Protein AF-N2B888-F1 (afdb_monomer)

InterPro domains:
  IPR010022 Protein of unknown function XkdX [PF09693] (11-50)
  IPR010022 Protein of unknown function XkdX [TIGR01669] (10-50)

Structure (mmCIF, N/CA/C/O backbone):
data_AF-N2B888-F1
#
_entry.id   AF-N2B888-F1
#
loop_
_atom_site.group_PDB
_atom_site.id
_atom_site.type_symbol
_atom_site.label_atom_id
_atom_site.label_alt_id
_atom_site.label_comp_id
_atom_site.label_asym_id
_atom_site.label_entity_id
_atom_site.label_seq_id
_atom_site.pdbx_PDB_ins_code
_atom_site.Cartn_x
_atom_site.Cartn_y
_atom_site.Cartn_z
_atom_site.occupancy
_atom_site.B_iso_or_equiv
_atom_site.auth_seq_id
_atom_site.auth_comp_id
_atom_site.auth_asym_id
_atom_site.auth_atom_id
_atom_site.pdbx_PDB_model_num
ATOM 1 N N . MET A 1 1 ? -25.339 -2.158 -0.055 1.00 40.97 1 MET A N 1
ATOM 2 C CA . MET A 1 1 ? -24.488 -0.953 -0.079 1.00 40.97 1 MET A CA 1
ATOM 3 C C . MET A 1 1 ? -23.072 -1.434 0.151 1.00 40.97 1 MET A C 1
ATOM 5 O O . MET A 1 1 ? -22.743 -1.790 1.276 1.00 40.97 1 MET A O 1
ATOM 9 N N . GLU A 1 2 ? -22.297 -1.590 -0.920 1.00 53.16 2 GLU A N 1
ATOM 10 C CA . GLU A 1 2 ? -20.865 -1.873 -0.804 1.00 53.16 2 GLU A CA 1
ATOM 11 C C . GLU A 1 2 ? -20.230 -0.669 -0.111 1.00 53.16 2 GLU A C 1
ATOM 13 O O . GLU A 1 2 ? -20.375 0.465 -0.563 1.00 53.16 2 GLU A O 1
ATOM 18 N N . LYS A 1 3 ? -19.645 -0.891 1.066 1.00 56.34 3 LYS A N 1
ATOM 19 C CA . LYS A 1 3 ? -18.900 0.155 1.760 1.00 56.34 3 LYS A CA 1
ATOM 20 C C . LYS A 1 3 ? -17.688 0.479 0.892 1.00 56.34 3 LYS A C 1
ATOM 22 O O . LYS A 1 3 ? -16.941 -0.439 0.564 1.00 56.34 3 LYS A O 1
ATOM 27 N N . GLU A 1 4 ? -17.484 1.748 0.546 1.00 61.97 4 GLU A N 1
ATOM 28 C CA . GLU A 1 4 ? -16.189 2.205 0.039 1.00 61.97 4 GLU A CA 1
ATOM 29 C C . GLU A 1 4 ? -15.112 1.751 1.029 1.00 61.97 4 GLU A C 1
ATOM 31 O O . GLU A 1 4 ? -15.121 2.133 2.205 1.00 61.97 4 GLU A O 1
ATOM 36 N N . LYS A 1 5 ? -14.221 0.866 0.577 1.00 72.19 5 LYS A N 1
ATOM 37 C CA . LYS A 1 5 ? -13.077 0.427 1.369 1.00 72.19 5 LYS A CA 1
ATOM 38 C C . LYS A 1 5 ? -12.110 1.607 1.405 1.00 72.19 5 LYS A C 1
ATOM 40 O O . LYS A 1 5 ? -11.458 1.916 0.413 1.00 72.19 5 LYS A O 1
ATOM 45 N N . ALA A 1 6 ? -12.086 2.327 2.522 1.00 88.31 6 ALA A N 1
ATOM 46 C CA . ALA A 1 6 ? -11.151 3.425 2.708 1.00 88.31 6 ALA A CA 1
ATOM 47 C C . ALA A 1 6 ? -9.745 2.846 2.887 1.00 88.31 6 ALA A C 1
ATOM 49 O O . ALA A 1 6 ? -9.458 2.215 3.905 1.00 88.31 6 ALA A O 1
ATOM 50 N N . TYR A 1 7 ? -8.892 3.046 1.887 1.00 94.88 7 TYR A N 1
ATOM 51 C CA . TYR A 1 7 ? -7.508 2.601 1.934 1.00 94.88 7 TYR A CA 1
ATOM 52 C C . TYR A 1 7 ? -6.648 3.497 2.835 1.00 94.88 7 TYR A C 1
ATOM 54 O O . TYR A 1 7 ? -6.864 4.708 2.959 1.00 94.88 7 TYR A O 1
ATOM 62 N N . SER A 1 8 ? -5.617 2.904 3.426 1.00 96.25 8 SER A N 1
ATOM 63 C CA . SER A 1 8 ? -4.541 3.588 4.121 1.00 96.25 8 SER A CA 1
ATOM 64 C C . SER A 1 8 ? -3.876 4.593 3.192 1.00 96.25 8 SER A C 1
ATOM 66 O O . SER A 1 8 ? -3.679 4.349 2.001 1.00 96.25 8 SER A O 1
ATOM 68 N N . LYS A 1 9 ? -3.412 5.708 3.762 1.00 97.25 9 LYS A N 1
ATOM 69 C CA . LYS A 1 9 ? -2.722 6.782 3.028 1.00 97.25 9 LYS A CA 1
ATOM 70 C C . LYS A 1 9 ? -1.596 6.281 2.108 1.00 97.25 9 LYS A C 1
ATOM 72 O O . LYS A 1 9 ? -1.317 6.913 1.093 1.00 97.25 9 LYS A O 1
ATOM 77 N N . ASN A 1 10 ? -0.924 5.187 2.475 1.00 97.94 10 ASN A N 1
ATOM 78 C CA . ASN A 1 10 ? 0.207 4.645 1.722 1.00 97.94 10 ASN A CA 1
ATOM 79 C C . ASN A 1 10 ? -0.141 3.432 0.843 1.00 97.94 10 ASN A C 1
ATOM 81 O O . ASN A 1 10 ? 0.778 2.899 0.225 1.00 97.94 10 ASN A O 1
ATOM 85 N N . TYR A 1 11 ? -1.405 3.005 0.753 1.00 98.00 11 TYR A N 1
ATOM 86 C CA . TYR A 1 11 ? -1.802 1.810 -0.003 1.00 98.00 11 TYR A 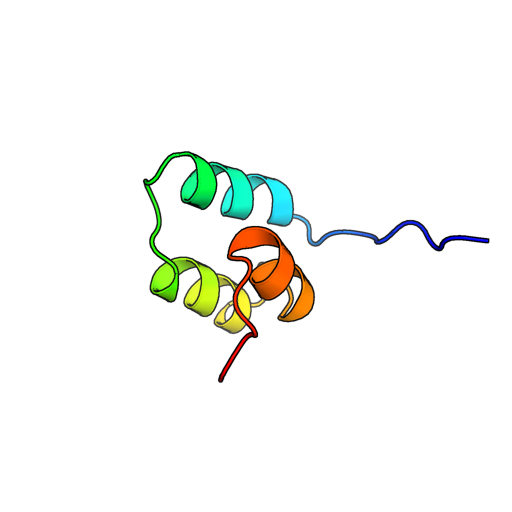CA 1
ATOM 87 C C . TYR A 1 11 ? -1.301 1.842 -1.452 1.00 98.00 11 TYR A C 1
ATOM 89 O O . TYR A 1 11 ? -0.484 1.009 -1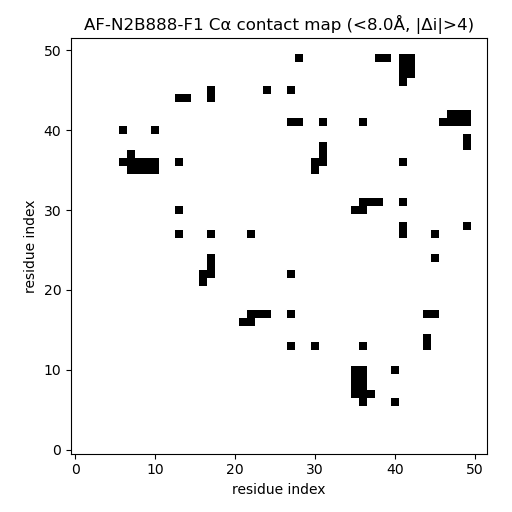.837 1.00 98.00 11 TYR A O 1
ATOM 97 N N . GLU A 1 12 ? -1.673 2.874 -2.216 1.00 98.06 12 GLU A N 1
ATOM 98 C CA . GLU A 1 12 ? -1.269 3.033 -3.624 1.00 98.06 12 GLU A CA 1
ATOM 99 C C . GLU A 1 12 ? 0.255 3.067 -3.798 1.00 98.06 12 GLU A C 1
ATOM 101 O O . GLU A 1 12 ? 0.806 2.532 -4.758 1.00 98.06 12 GLU A O 1
ATOM 106 N N . LYS A 1 13 ? 0.963 3.655 -2.827 1.00 98.06 13 LYS A N 1
ATOM 107 C CA . LYS A 1 13 ? 2.426 3.709 -2.834 1.00 98.06 13 LYS A CA 1
ATOM 108 C C . LYS A 1 13 ? 3.034 2.320 -2.649 1.00 98.06 13 LYS A C 1
ATOM 110 O O . LYS A 1 13 ? 3.980 1.979 -3.353 1.00 98.06 13 LYS A O 1
ATOM 115 N N . VAL A 1 14 ? 2.533 1.538 -1.693 1.00 98.31 14 VAL A N 1
ATOM 116 C CA . VAL A 1 14 ? 3.041 0.184 -1.438 1.00 98.31 14 VAL A CA 1
ATOM 117 C C . VAL A 1 14 ? 2.676 -0.749 -2.594 1.00 98.31 14 VAL A C 1
ATOM 119 O O . VAL A 1 14 ? 3.562 -1.463 -3.062 1.00 98.31 14 VAL A O 1
ATOM 122 N N . ARG A 1 15 ? 1.441 -0.671 -3.113 1.00 98.31 15 ARG A N 1
ATOM 123 C CA . ARG A 1 15 ? 1.004 -1.426 -4.297 1.00 98.31 15 ARG A CA 1
ATOM 124 C C . ARG A 1 15 ? 1.900 -1.131 -5.497 1.00 98.31 15 ARG A C 1
ATOM 126 O O . ARG A 1 15 ? 2.473 -2.050 -6.060 1.00 98.31 15 ARG A O 1
ATOM 133 N N . GLY A 1 16 ? 2.146 0.144 -5.806 1.00 98.44 16 GLY A N 1
ATOM 134 C CA . GLY A 1 16 ? 3.015 0.527 -6.921 1.00 98.44 16 GLY A CA 1
ATOM 135 C C . GLY A 1 16 ? 4.456 0.012 -6.801 1.00 98.44 16 GLY A C 1
ATOM 136 O O . GLY A 1 16 ? 5.061 -0.365 -7.804 1.00 98.44 16 GLY A O 1
ATOM 137 N N . TYR A 1 17 ? 5.019 -0.054 -5.588 1.00 98.56 17 TYR A N 1
ATOM 138 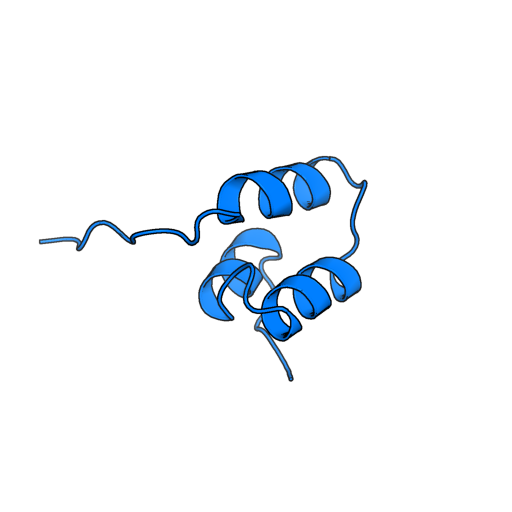C CA . TYR A 1 17 ? 6.340 -0.664 -5.398 1.00 98.56 17 TYR A CA 1
ATOM 139 C C . TYR A 1 17 ? 6.337 -2.183 -5.584 1.00 98.56 17 TYR A C 1
ATOM 141 O O . TYR A 1 17 ? 7.336 -2.722 -6.063 1.00 98.56 17 TYR A O 1
ATOM 149 N N . TYR A 1 18 ? 5.262 -2.859 -5.178 1.00 98.50 18 TYR A N 1
ATOM 150 C CA . TYR A 1 18 ? 5.115 -4.303 -5.337 1.00 98.50 18 TYR A CA 1
ATOM 151 C C . TYR A 1 18 ? 4.869 -4.678 -6.804 1.00 98.50 18 TYR A C 1
ATOM 153 O O . TYR A 1 18 ? 5.654 -5.436 -7.369 1.00 98.50 18 TYR A O 1
ATOM 161 N N . ASP A 1 19 ? 3.881 -4.053 -7.451 1.00 98.19 19 ASP A N 1
ATOM 162 C CA . ASP A 1 19 ? 3.540 -4.261 -8.867 1.00 98.19 19 ASP A CA 1
ATOM 163 C C . ASP A 1 19 ? 4.730 -3.960 -9.790 1.00 98.19 19 ASP A C 1
ATOM 165 O O . ASP A 1 19 ? 4.958 -4.644 -10.785 1.00 98.19 19 ASP A O 1
ATOM 169 N N . GLY A 1 20 ? 5.529 -2.944 -9.443 1.00 97.62 20 GLY A N 1
ATOM 170 C CA . GLY A 1 20 ? 6.749 -2.588 -10.167 1.00 97.62 20 GLY A CA 1
ATOM 171 C C . GLY A 1 20 ? 7.948 -3.508 -9.899 1.00 97.62 20 GLY A C 1
ATOM 172 O O . GLY A 1 20 ? 9.023 -3.264 -10.442 1.00 97.62 20 GLY A O 1
ATOM 173 N N . GLY A 1 21 ? 7.813 -4.519 -9.034 1.00 97.56 21 GLY A N 1
ATOM 174 C CA . GLY A 1 21 ? 8.884 -5.456 -8.674 1.00 97.56 21 GLY A CA 1
ATOM 175 C C . GLY A 1 21 ? 10.004 -4.856 -7.813 1.00 97.56 21 GLY A C 1
ATOM 176 O O . GLY A 1 21 ? 11.010 -5.515 -7.553 1.00 97.56 21 GLY A O 1
ATOM 177 N N . PHE A 1 22 ? 9.856 -3.614 -7.345 1.00 97.81 22 PHE A N 1
ATOM 178 C CA . PHE A 1 22 ? 10.847 -2.954 -6.489 1.00 97.81 22 PHE A CA 1
ATOM 179 C C . PHE A 1 22 ? 10.841 -3.516 -5.067 1.00 97.81 22 PHE A C 1
ATOM 181 O O . PHE A 1 22 ? 11.848 -3.451 -4.353 1.00 97.81 22 PHE A O 1
ATOM 188 N N . TRP A 1 23 ? 9.678 -3.979 -4.612 1.00 98.06 23 TRP A N 1
ATOM 189 C CA . TRP A 1 23 ? 9.467 -4.547 -3.288 1.00 98.06 23 TRP A CA 1
ATOM 190 C C . TRP A 1 23 ? 9.008 -5.992 -3.421 1.00 98.06 23 TRP A C 1
ATOM 192 O O . TRP A 1 23 ? 8.124 -6.304 -4.207 1.00 98.06 23 TRP A O 1
ATOM 202 N N . ASN A 1 24 ? 9.594 -6.862 -2.603 1.00 97.62 24 ASN A N 1
ATOM 203 C CA . ASN A 1 24 ? 9.096 -8.215 -2.414 1.00 97.62 24 ASN A CA 1
ATOM 204 C C . ASN A 1 24 ? 8.048 -8.252 -1.293 1.00 97.62 24 ASN A C 1
ATOM 206 O O . ASN A 1 24 ? 7.880 -7.297 -0.530 1.00 97.62 24 ASN A O 1
ATOM 210 N N . GLU A 1 25 ? 7.385 -9.395 -1.167 1.00 97.00 25 GLU A N 1
ATOM 211 C CA . GLU A 1 25 ? 6.336 -9.638 -0.180 1.00 97.00 25 GLU A CA 1
ATOM 212 C C . GLU A 1 25 ? 6.778 -9.341 1.265 1.00 97.00 25 GLU A C 1
ATOM 214 O O . GLU A 1 25 ? 6.075 -8.648 1.998 1.00 97.00 25 GLU A O 1
ATOM 219 N N . ALA A 1 26 ? 7.996 -9.734 1.655 1.00 97.12 26 ALA A N 1
ATOM 220 C CA . ALA A 1 26 ? 8.542 -9.435 2.983 1.00 97.12 26 ALA A CA 1
ATOM 221 C C . ALA A 1 26 ? 8.594 -7.924 3.281 1.00 97.12 26 ALA A C 1
ATOM 223 O O . ALA A 1 26 ? 8.401 -7.483 4.417 1.00 97.12 26 ALA A O 1
ATOM 224 N N . ARG A 1 27 ? 8.832 -7.093 2.261 1.00 97.88 27 ARG A N 1
ATOM 225 C CA . ARG A 1 27 ? 8.841 -5.636 2.413 1.00 97.88 27 ARG A CA 1
ATOM 226 C C . ARG A 1 27 ? 7.433 -5.048 2.503 1.00 97.88 27 ARG A C 1
ATOM 228 O O . ARG A 1 27 ? 7.253 -4.080 3.240 1.00 97.88 27 ARG A O 1
ATOM 235 N N . VAL A 1 28 ? 6.451 -5.651 1.832 1.00 98.12 28 VAL A N 1
ATOM 236 C CA . VAL A 1 28 ? 5.026 -5.329 2.022 1.00 98.12 28 VAL A CA 1
ATOM 237 C C . VAL A 1 28 ? 4.589 -5.715 3.442 1.00 98.12 28 VAL A C 1
ATOM 239 O O . VAL A 1 28 ? 3.949 -4.910 4.114 1.00 98.12 28 VAL A O 1
ATOM 242 N N . LYS A 1 29 ? 5.046 -6.861 3.971 1.00 97.81 29 LYS A N 1
ATOM 243 C CA . LYS A 1 29 ? 4.790 -7.295 5.361 1.00 97.81 29 LYS A CA 1
ATOM 244 C C . LYS A 1 29 ? 5.313 -6.266 6.369 1.00 97.81 29 LYS A C 1
ATOM 246 O O . LYS A 1 29 ? 4.589 -5.824 7.253 1.00 97.81 29 LYS A O 1
ATOM 251 N N . ASN A 1 30 ? 6.534 -5.769 6.159 1.00 98.00 30 ASN A N 1
ATOM 252 C CA . ASN A 1 30 ? 7.108 -4.697 6.981 1.00 98.00 30 ASN A CA 1
ATOM 253 C C . ASN A 1 30 ? 6.305 -3.383 6.932 1.00 98.00 30 ASN A C 1
ATOM 255 O O . ASN A 1 30 ? 6.371 -2.593 7.875 1.00 98.00 30 ASN A O 1
ATOM 259 N N . ALA A 1 31 ? 5.581 -3.108 5.843 1.00 98.00 31 ALA A N 1
ATOM 260 C CA . ALA A 1 31 ? 4.706 -1.941 5.757 1.00 98.00 31 ALA A CA 1
ATOM 261 C C . ALA A 1 31 ? 3.484 -2.090 6.674 1.00 98.00 31 ALA A C 1
ATOM 263 O O . ALA A 1 31 ? 3.087 -1.105 7.297 1.00 98.00 31 ALA A O 1
ATOM 264 N N . VAL A 1 32 ? 2.967 -3.313 6.835 1.00 97.81 32 VAL A N 1
ATOM 265 C CA . VAL A 1 32 ? 1.945 -3.634 7.844 1.00 97.81 32 VAL A CA 1
ATOM 266 C C . VAL A 1 32 ? 2.498 -3.411 9.249 1.00 97.81 32 VAL A C 1
ATOM 268 O O . VAL A 1 32 ? 1.920 -2.651 10.020 1.00 97.81 32 VAL A O 1
ATOM 271 N N . THR A 1 33 ? 3.679 -3.959 9.565 1.00 97.38 33 THR A N 1
ATOM 272 C CA . THR A 1 33 ? 4.320 -3.788 10.887 1.00 97.38 33 THR A CA 1
ATOM 273 C C . THR A 1 33 ? 4.567 -2.316 11.243 1.00 97.38 33 THR A C 1
ATOM 275 O O . THR A 1 33 ? 4.531 -1.937 12.410 1.00 97.38 33 THR A O 1
ATOM 278 N N . LYS A 1 34 ? 4.807 -1.460 10.242 1.00 97.06 34 LYS A N 1
ATOM 279 C CA . LYS A 1 34 ? 4.989 -0.007 10.410 1.00 97.06 34 LYS A CA 1
ATOM 280 C C . LYS A 1 34 ? 3.677 0.789 10.424 1.00 97.06 34 LYS A C 1
ATOM 282 O O . LYS A 1 34 ? 3.733 2.014 10.531 1.00 97.06 34 LYS A O 1
ATOM 287 N N . GLY A 1 35 ? 2.528 0.133 10.266 1.00 97.19 35 GLY A N 1
ATOM 288 C CA . GLY A 1 35 ? 1.212 0.771 10.196 1.00 97.19 35 GLY A CA 1
ATOM 289 C C . GLY A 1 35 ? 1.007 1.632 8.946 1.00 97.19 35 GLY A C 1
ATOM 290 O O . GLY A 1 35 ? 0.265 2.608 8.983 1.00 97.19 35 GLY A O 1
ATOM 291 N N . TRP A 1 36 ? 1.714 1.342 7.850 1.00 98.00 36 TRP A N 1
ATOM 292 C CA . TRP A 1 36 ? 1.541 2.065 6.584 1.00 98.00 36 TRP A CA 1
ATOM 293 C C . TRP A 1 36 ? 0.334 1.572 5.798 1.00 98.00 36 TRP A C 1
ATOM 295 O O . TRP A 1 36 ? -0.272 2.360 5.074 1.00 98.00 36 TRP A O 1
ATOM 305 N N . ILE A 1 37 ? 0.051 0.282 5.931 1.00 98.06 37 ILE A N 1
ATOM 306 C CA . ILE A 1 37 ? -1.081 -0.428 5.351 1.00 98.06 37 ILE A CA 1
ATOM 307 C C . ILE A 1 37 ? -1.624 -1.421 6.387 1.00 98.06 37 ILE A C 1
ATOM 309 O O . ILE A 1 37 ? -0.959 -1.693 7.391 1.00 98.06 37 ILE A O 1
ATOM 313 N N . THR A 1 38 ? -2.812 -1.961 6.148 1.00 97.69 38 THR A N 1
ATOM 314 C CA . THR A 1 38 ? -3.442 -2.998 6.977 1.00 97.69 38 THR A CA 1
ATOM 315 C C . THR A 1 38 ? -3.097 -4.412 6.490 1.00 97.69 38 THR A C 1
ATOM 317 O O . THR A 1 38 ? -2.563 -4.602 5.397 1.00 97.69 38 THR A O 1
ATOM 320 N N . GLU A 1 39 ? -3.418 -5.430 7.291 1.00 97.69 39 GLU A N 1
ATOM 321 C CA . GLU A 1 39 ? -3.274 -6.847 6.909 1.00 97.69 39 GLU A CA 1
ATOM 322 C C . GLU A 1 39 ? -4.159 -7.222 5.702 1.00 97.69 39 GLU A C 1
ATOM 324 O O . GLU A 1 39 ? -3.751 -7.989 4.824 1.00 97.69 39 GLU A O 1
ATOM 329 N N . ASP A 1 40 ? -5.352 -6.626 5.614 1.00 96.75 40 ASP A N 1
ATOM 330 C CA . ASP A 1 40 ? -6.259 -6.798 4.474 1.00 96.75 40 ASP A CA 1
ATOM 331 C C . ASP A 1 40 ? -5.669 -6.195 3.198 1.00 96.75 40 ASP A C 1
ATOM 333 O O . ASP A 1 40 ? -5.774 -6.773 2.120 1.00 96.75 40 ASP A O 1
ATOM 337 N N . GLU A 1 41 ? -5.034 -5.030 3.315 1.00 97.44 41 GLU A N 1
ATOM 338 C CA . GLU A 1 41 ? -4.361 -4.367 2.200 1.00 97.44 41 GLU A CA 1
ATOM 339 C C . GLU 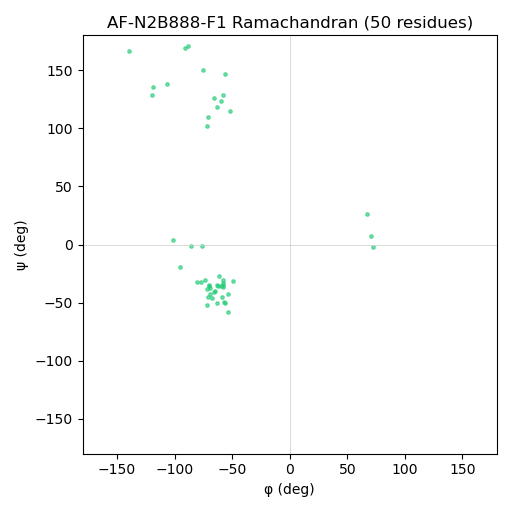A 1 41 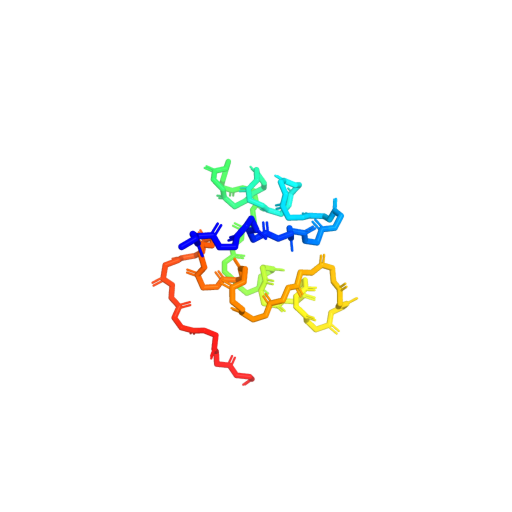? -3.116 -5.117 1.746 1.00 97.44 41 GLU A C 1
ATOM 341 O O . GLU A 1 41 ? -2.871 -5.201 0.548 1.00 97.44 41 GLU A O 1
ATOM 346 N N . TYR A 1 42 ? -2.354 -5.704 2.673 1.00 98.19 42 TYR A N 1
ATOM 347 C CA . TYR A 1 42 ? -1.281 -6.629 2.316 1.00 98.19 42 TYR A CA 1
ATOM 348 C C . TYR A 1 42 ? -1.821 -7.770 1.463 1.00 98.19 42 TYR A C 1
ATOM 350 O O . TYR A 1 42 ? -1.281 -8.029 0.393 1.00 98.19 42 TYR A O 1
ATOM 358 N N . THR A 1 43 ? -2.903 -8.407 1.919 1.00 97.62 43 THR A N 1
ATOM 359 C CA . THR A 1 43 ? -3.497 -9.556 1.226 1.00 97.62 43 THR A CA 1
ATOM 360 C C . THR A 1 43 ? -4.005 -9.168 -0.160 1.00 97.62 43 THR A C 1
ATOM 362 O O . THR A 1 43 ? -3.896 -9.944 -1.104 1.00 97.62 43 THR A O 1
ATOM 365 N N . GLU A 1 44 ? -4.511 -7.946 -0.310 1.00 97.44 44 GLU A N 1
ATOM 366 C CA . GLU A 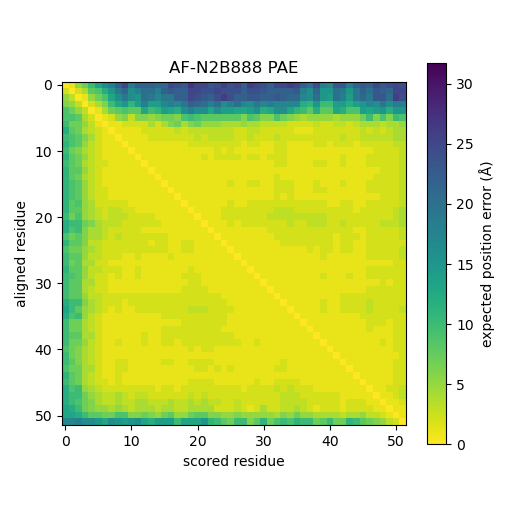1 44 ? -4.953 -7.406 -1.594 1.00 97.44 44 GLU A CA 1
ATOM 367 C C . GLU A 1 44 ? -3.791 -7.077 -2.545 1.00 97.44 44 GLU A C 1
ATOM 369 O O . GLU A 1 44 ? -3.893 -7.336 -3.739 1.00 97.44 44 GLU A O 1
ATOM 374 N N . ILE A 1 45 ? -2.678 -6.547 -2.023 1.00 97.75 45 ILE A N 1
ATOM 375 C CA . ILE A 1 45 ? -1.481 -6.218 -2.813 1.00 97.75 45 ILE A CA 1
ATOM 376 C C . ILE A 1 45 ? -0.752 -7.488 -3.264 1.00 97.75 45 ILE A C 1
ATOM 378 O O . ILE A 1 45 ? -0.321 -7.576 -4.409 1.00 97.75 45 ILE A O 1
ATOM 382 N N . THR A 1 46 ? -0.576 -8.459 -2.367 1.00 97.38 46 THR A N 1
ATOM 383 C CA . THR A 1 46 ? 0.275 -9.635 -2.612 1.00 97.38 46 THR A CA 1
ATOM 384 C C . THR A 1 46 ? -0.501 -10.845 -3.123 1.00 97.38 46 THR A C 1
ATOM 386 O O . THR A 1 46 ? 0.101 -11.773 -3.656 1.00 97.38 46 THR A O 1
ATOM 389 N N . GLY A 1 47 ? -1.824 -10.876 -2.928 1.00 97.31 47 GLY A N 1
ATOM 390 C CA . GLY A 1 47 ? -2.657 -12.061 -3.146 1.00 97.31 47 GLY A CA 1
ATOM 391 C C . GLY A 1 47 ? -2.466 -13.161 -2.093 1.00 97.31 47 GLY A C 1
ATOM 392 O O . GLY A 1 47 ? -3.159 -14.17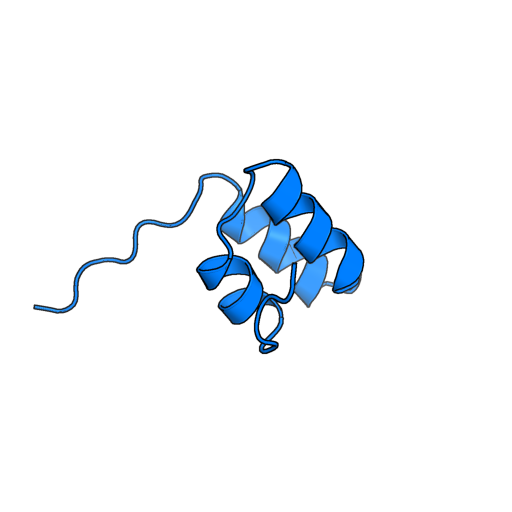8 -2.138 1.00 97.31 47 GLY A O 1
ATOM 393 N N . ASN A 1 48 ? -1.562 -12.963 -1.132 1.00 96.44 48 ASN A N 1
ATOM 394 C CA . ASN A 1 48 ? -1.228 -13.930 -0.096 1.00 96.44 48 ASN A CA 1
ATOM 395 C C . ASN A 1 48 ? -1.802 -13.486 1.244 1.00 96.44 48 ASN A C 1
ATOM 397 O O . ASN A 1 48 ? -1.721 -12.318 1.620 1.00 96.44 48 ASN A O 1
ATOM 401 N N . ARG A 1 49 ? -2.355 -14.436 2.003 1.00 95.94 49 ARG A N 1
ATOM 402 C CA . ARG A 1 49 ? -2.848 -14.161 3.354 1.00 95.94 49 ARG A CA 1
ATOM 403 C C . ARG A 1 49 ? -1.705 -13.615 4.211 1.00 95.94 49 ARG A C 1
ATOM 405 O O . ARG A 1 49 ? -0.653 -14.244 4.292 1.00 95.94 49 ARG A O 1
ATOM 412 N N . TYR A 1 50 ? -1.937 -12.486 4.878 1.00 94.12 50 TYR A N 1
ATOM 413 C CA . TYR A 1 50 ? -0.999 -11.986 5.877 1.00 94.12 50 TYR A CA 1
ATOM 414 C C . TYR A 1 50 ? -0.818 -13.019 7.000 1.00 94.12 50 TYR A C 1
ATOM 416 O O . TYR A 1 50 ? -1.789 -13.452 7.626 1.00 94.12 50 TYR A O 1
ATOM 424 N N . ASP A 1 51 ? 0.430 -13.412 7.232 1.00 91.50 51 ASP A N 1
ATOM 425 C CA . ASP A 1 51 ? 0.857 -14.240 8.358 1.00 91.50 51 ASP A CA 1
ATOM 426 C C . ASP A 1 51 ? 1.862 -13.423 9.165 1.00 91.50 51 ASP A C 1
ATOM 428 O O . ASP A 1 51 ? 2.767 -12.844 8.560 1.00 91.50 51 ASP A O 1
ATOM 432 N N . ALA A 1 52 ? 1.669 -13.306 10.480 1.00 77.56 52 ALA A N 1
ATOM 433 C CA . ALA A 1 52 ? 2.380 -12.357 11.347 1.00 77.56 52 ALA A CA 1
ATOM 434 C C . ALA A 1 52 ? 3.838 -12.752 11.609 1.00 77.56 52 ALA A C 1
ATOM 436 O O . ALA A 1 52 ? 4.172 -13.950 11.636 1.00 77.56 52 ALA A O 1
#

Mean predicted aligned error: 3.81 Å

pLDDT: mean 92.93, std 12.58, range [40.97, 98.56]

Nearest PDB structures (foldseek):
  2xf6-assembly1_A  TM=9.108E-01  e=1.980E-01  Bacillus phage SPP1
  2xf5-assembly1_A  TM=8.949E-01  e=2.437E-01  Bacillus phage SPP1
  2xf7-assembly1_B  TM=8.890E-01  e=1.285E+00  Bacillus phage SPP1

Solvent-accessible surface area (backbone atoms only — not comparable to full-atom values): 3238 Å² total; per-residue (Å²): 131,86,72,81,80,81,72,46,96,40,39,70,62,55,39,53,34,40,79,68,65,77,36,57,68,72,57,50,52,50,32,34,79,69,67,42,32,50,60,68,51,43,22,67,64,69,73,45,81,71,75,136

Secondary structure (DSSP, 8-state):
--------TTHHHHHHHHHTTSS-HHHHHHHHHTTSS-HHHHHHHHSS----

Foldseek 3Di:
DPPDPDWAPCLVVLLVCVVVVVDDLVVLLVCCVVVRGHQVSSCVSHVDRDDD

Sequence (5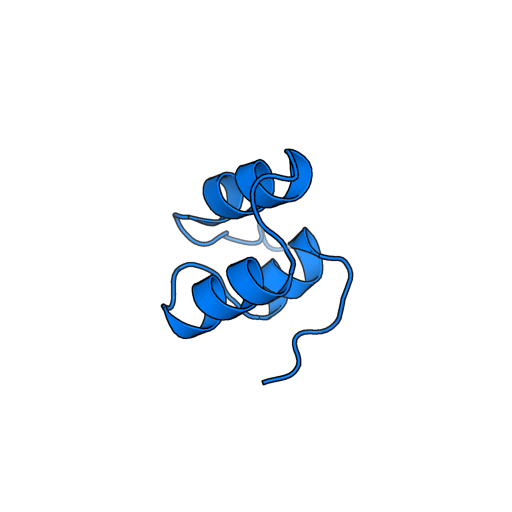2 aa):
MEKEKAYSKNYEKVRGYYDGGFWNEARVKNAVTKGWITEDEYTEITGNRYDA

Organism: NCBI:txid1235802

Radius of gyration: 10.66 Å; Cα contacts (8 Å, |Δi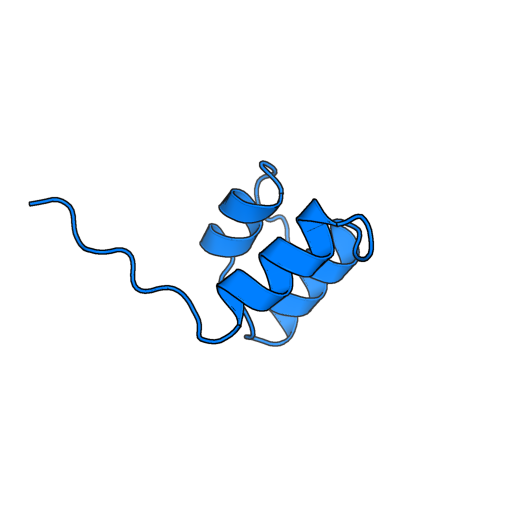|>4): 47; chains: 1; bounding box: 35×21×22 Å